Protein AF-A0A1H0LRS3-F1 (afdb_monomer_lite)

Organism: NCBI:txid1052260

Sequence (95 aa):
MTSPTARGGRAPLAQGDHVRVLAHADDPAGGNPAFGVVGEALPVGGLLVAQAGAGLGVFAPEDLQRVSPGDIPPDALADIHRRAGLPPPAPRPAP

pLDDT: mean 78.12, std 16.4, range [38.34, 93.88]

Secondary structure (DSSP, 8-state):
--------PPPPP-TT-EEEE-TTT--TTTT--SEEEEEEE-TTS-EEEEETTTEEEEE-GGGEEE--GGGS-HHHHHHHHHHTTPPPPPPPPP-

Radius of gyration: 15.09 Å; chains: 1; bounding box: 28×52×42 Å

Structure (mmCIF, N/CA/C/O backbone):
data_AF-A0A1H0LRS3-F1
#
_entry.id   AF-A0A1H0LRS3-F1
#
loop_
_atom_site.group_PDB
_atom_site.id
_atom_site.type_symbol
_atom_site.label_atom_id
_atom_site.label_alt_id
_atom_site.label_comp_id
_atom_site.label_asym_id
_atom_site.label_entity_id
_atom_site.label_seq_id
_atom_site.pdbx_PDB_ins_code
_atom_site.Cartn_x
_atom_site.Cartn_y
_atom_site.Cartn_z
_atom_site.occupancy
_atom_site.B_iso_or_equiv
_atom_site.auth_seq_id
_atom_site.auth_comp_id
_atom_site.auth_asym_id
_atom_site.auth_atom_id
_atom_site.pdbx_PDB_model_num
ATOM 1 N N . MET A 1 1 ? -1.957 -41.786 0.889 1.00 45.69 1 MET A N 1
ATOM 2 C CA . MET A 1 1 ? -1.444 -40.862 -0.143 1.00 45.69 1 MET A CA 1
ATOM 3 C C . MET A 1 1 ? -1.108 -39.560 0.556 1.00 45.69 1 MET A C 1
ATOM 5 O O . MET A 1 1 ? -1.970 -39.003 1.218 1.00 45.69 1 MET A O 1
ATOM 9 N N . THR A 1 2 ? 0.165 -39.192 0.550 1.00 42.03 2 THR A N 1
ATOM 10 C CA . THR A 1 2 ? 0.755 -38.099 1.330 1.00 42.03 2 THR A CA 1
ATOM 11 C C . THR A 1 2 ? 0.286 -36.726 0.854 1.00 42.03 2 THR A C 1
ATOM 13 O O . THR A 1 2 ? 0.269 -36.457 -0.345 1.00 42.03 2 THR A O 1
ATOM 16 N N . SER A 1 3 ? -0.058 -35.868 1.813 1.00 41.44 3 SER A N 1
ATOM 17 C CA . SER A 1 3 ? -0.324 -34.438 1.653 1.00 41.44 3 SER A CA 1
ATOM 18 C C . SER A 1 3 ? 0.810 -33.713 0.916 1.00 41.44 3 SER A C 1
ATOM 20 O O . SER A 1 3 ? 1.976 -34.001 1.199 1.00 41.44 3 SER A O 1
ATOM 22 N N . PRO A 1 4 ? 0.529 -32.696 0.083 1.00 48.22 4 PRO A N 1
ATOM 23 C CA . PRO A 1 4 ? 1.491 -31.643 -0.162 1.00 48.22 4 PRO A CA 1
ATOM 24 C C . PRO A 1 4 ? 1.293 -30.569 0.911 1.00 48.22 4 PRO A C 1
ATOM 26 O O . PRO A 1 4 ? 0.295 -29.853 0.949 1.00 48.22 4 PRO A O 1
ATOM 29 N N . THR A 1 5 ? 2.254 -30.493 1.821 1.00 44.44 5 THR A N 1
ATOM 30 C CA . THR A 1 5 ? 2.439 -29.401 2.771 1.00 44.44 5 THR A CA 1
ATOM 31 C C . THR A 1 5 ? 2.421 -28.077 2.008 1.00 44.44 5 THR A C 1
ATOM 33 O O . THR A 1 5 ? 3.297 -27.833 1.175 1.00 44.44 5 THR A O 1
ATOM 36 N N . ALA A 1 6 ? 1.425 -27.225 2.265 1.00 46.94 6 ALA A N 1
ATOM 37 C CA . ALA A 1 6 ? 1.436 -25.852 1.781 1.00 46.94 6 ALA A CA 1
ATOM 38 C C . ALA A 1 6 ? 2.657 -25.155 2.397 1.00 46.94 6 ALA A C 1
ATOM 40 O O . ALA A 1 6 ? 2.697 -24.838 3.585 1.00 46.94 6 ALA A O 1
ATOM 41 N N . ARG A 1 7 ? 3.695 -25.007 1.572 1.00 45.38 7 ARG A N 1
ATOM 42 C CA . ARG A 1 7 ? 4.882 -24.184 1.803 1.00 45.38 7 ARG A CA 1
ATOM 43 C C . ARG A 1 7 ? 4.382 -22.821 2.298 1.00 45.38 7 ARG A C 1
ATOM 45 O O . ARG A 1 7 ? 3.527 -22.259 1.628 1.00 45.38 7 ARG A O 1
ATOM 52 N N . GLY A 1 8 ? 4.841 -22.355 3.465 1.00 41.00 8 GLY A N 1
ATOM 53 C CA . GLY A 1 8 ? 4.306 -21.199 4.204 1.00 41.00 8 GLY A CA 1
ATOM 54 C C . GLY A 1 8 ? 4.076 -19.948 3.351 1.00 41.00 8 GLY A C 1
ATOM 55 O O . GLY A 1 8 ? 4.939 -19.079 3.259 1.00 41.00 8 GLY A O 1
ATOM 56 N N . GLY A 1 9 ? 2.915 -19.886 2.703 1.00 38.34 9 GLY A N 1
ATOM 57 C CA . GLY A 1 9 ? 2.567 -18.855 1.743 1.00 38.34 9 GLY A CA 1
ATOM 58 C C . GLY A 1 9 ? 2.086 -17.628 2.488 1.00 38.34 9 GLY A C 1
ATOM 59 O O . GLY A 1 9 ? 1.140 -17.712 3.273 1.00 38.34 9 GLY A O 1
ATOM 60 N N . ARG A 1 10 ? 2.725 -16.481 2.247 1.00 57.78 10 ARG A N 1
ATOM 61 C CA . ARG A 1 10 ? 2.119 -15.196 2.600 1.00 57.78 10 ARG A CA 1
ATOM 62 C C . ARG A 1 10 ? 0.727 -15.159 1.967 1.00 57.78 10 ARG A C 1
ATOM 64 O O . ARG A 1 10 ? 0.581 -15.468 0.786 1.00 57.78 10 ARG A O 1
ATOM 71 N N . ALA A 1 11 ? -0.283 -14.827 2.767 1.00 70.56 11 ALA A N 1
ATOM 72 C CA . ALA A 1 11 ? -1.628 -14.610 2.252 1.00 70.56 11 ALA A CA 1
ATOM 73 C C . ALA A 1 11 ? -1.578 -13.563 1.119 1.00 70.56 11 ALA A C 1
ATOM 75 O O . ALA A 1 11 ? -0.808 -12.604 1.241 1.00 70.56 11 ALA A O 1
ATOM 76 N N . PRO A 1 12 ? -2.365 -13.732 0.041 1.00 83.12 12 PRO A N 1
ATOM 77 C CA . PRO A 1 12 ? -2.386 -12.779 -1.063 1.00 83.12 12 PRO A CA 1
ATOM 78 C C . PRO A 1 12 ? -2.768 -11.386 -0.555 1.00 83.12 12 PRO A C 1
ATOM 80 O O . PRO A 1 12 ? -3.604 -11.262 0.346 1.00 83.12 12 PRO A O 1
ATOM 83 N N . LEU A 1 13 ? -2.131 -10.359 -1.120 1.00 90.38 13 LEU A N 1
ATOM 84 C CA . LEU A 1 13 ? -2.458 -8.962 -0.849 1.00 90.38 13 LEU A CA 1
ATOM 85 C C . LEU A 1 13 ? -3.819 -8.622 -1.460 1.00 90.38 13 LEU A C 1
ATOM 87 O O . LEU A 1 13 ? -4.136 -9.058 -2.567 1.00 90.38 13 LEU A O 1
ATOM 91 N N . ALA A 1 14 ? -4.612 -7.854 -0.728 1.00 89.75 14 ALA A N 1
ATOM 92 C CA . ALA A 1 14 ? -5.960 -7.459 -1.095 1.00 89.75 14 ALA A CA 1
ATOM 93 C C . ALA A 1 14 ? -6.119 -5.939 -1.014 1.00 89.75 14 ALA A C 1
ATOM 95 O O . ALA A 1 14 ? -5.346 -5.246 -0.353 1.00 89.75 14 ALA A O 1
ATOM 96 N N . GLN A 1 15 ? -7.155 -5.429 -1.676 1.00 91.75 15 GLN A N 1
ATOM 97 C CA . GLN A 1 15 ? -7.557 -4.030 -1.573 1.00 91.75 15 GLN A CA 1
ATOM 98 C C . GLN A 1 15 ? -7.709 -3.602 -0.107 1.00 91.75 15 GLN A C 1
ATOM 100 O O . GLN A 1 15 ? -8.345 -4.289 0.690 1.00 91.75 15 GLN A O 1
ATOM 105 N N . GLY A 1 16 ? -7.139 -2.446 0.228 1.00 90.81 16 GLY A N 1
ATOM 106 C CA . GLY A 1 16 ? -7.128 -1.882 1.575 1.00 90.81 16 GLY A CA 1
ATOM 107 C C . GLY A 1 16 ? -5.963 -2.345 2.450 1.00 90.81 16 GLY A C 1
ATOM 108 O O . GLY A 1 16 ? -5.778 -1.777 3.524 1.00 90.81 16 GLY A O 1
ATOM 109 N N . ASP A 1 17 ? -5.156 -3.316 2.012 1.00 93.81 17 ASP A N 1
ATOM 110 C CA . ASP A 1 17 ? -3.957 -3.704 2.750 1.00 93.81 17 ASP A CA 1
ATOM 111 C C . ASP A 1 17 ? -2.918 -2.588 2.738 1.00 93.81 17 ASP A C 1
ATOM 113 O O . ASP A 1 17 ? -2.533 -2.081 1.681 1.00 93.81 17 ASP A O 1
ATOM 117 N N . HIS A 1 18 ? -2.385 -2.269 3.913 1.00 93.88 18 HIS A N 1
ATOM 118 C CA . HIS A 1 18 ? -1.200 -1.436 4.010 1.00 93.88 18 HIS A CA 1
ATOM 119 C C . HIS A 1 18 ? 0.049 -2.251 3.712 1.00 93.88 18 HIS A C 1
ATOM 121 O O . HIS A 1 18 ? 0.238 -3.368 4.204 1.00 93.88 18 HIS A O 1
ATOM 127 N N . VAL A 1 19 ? 0.923 -1.670 2.903 1.00 93.38 19 VAL A N 1
ATOM 128 C CA . VAL A 1 19 ? 2.111 -2.340 2.394 1.00 93.38 19 VAL A CA 1
ATOM 129 C C . VAL A 1 19 ? 3.342 -1.473 2.553 1.00 93.38 19 VAL A C 1
ATOM 131 O O . VAL A 1 19 ? 3.279 -0.243 2.514 1.00 93.38 19 VAL A O 1
ATOM 134 N N . ARG A 1 20 ? 4.476 -2.147 2.712 1.00 91.56 20 ARG A N 1
ATOM 135 C CA . ARG A 1 20 ? 5.804 -1.587 2.557 1.00 91.56 20 ARG A CA 1
ATOM 136 C C . ARG A 1 20 ? 6.413 -2.082 1.246 1.00 91.56 20 ARG A C 1
ATOM 138 O O . ARG A 1 20 ? 6.408 -3.288 1.005 1.00 91.56 20 ARG A O 1
ATOM 145 N N . VAL A 1 21 ? 6.951 -1.176 0.438 1.00 88.62 21 VAL A N 1
ATOM 146 C CA . VAL A 1 21 ? 7.745 -1.508 -0.752 1.00 88.62 21 VAL A CA 1
ATOM 147 C C . VAL A 1 21 ? 9.115 -2.014 -0.298 1.00 88.62 21 VAL A C 1
ATOM 149 O O . VAL A 1 21 ? 9.751 -1.429 0.585 1.00 88.62 21 VAL A O 1
ATOM 152 N N . LEU A 1 22 ? 9.540 -3.155 -0.834 1.00 85.75 22 LEU A N 1
ATOM 153 C CA . LEU A 1 22 ? 10.827 -3.761 -0.510 1.00 85.75 22 LEU A CA 1
ATOM 154 C C . LEU A 1 22 ? 11.978 -2.983 -1.159 1.00 85.75 22 LEU A C 1
ATOM 156 O O . LEU A 1 22 ? 11.846 -2.451 -2.253 1.00 85.75 22 LEU A O 1
ATOM 160 N N . ALA A 1 23 ? 13.133 -2.953 -0.491 1.00 76.00 23 ALA A N 1
ATOM 161 C CA . ALA A 1 23 ? 14.258 -2.087 -0.858 1.00 76.00 23 ALA A CA 1
ATOM 162 C C . ALA A 1 23 ? 14.845 -2.344 -2.258 1.00 76.00 23 ALA A C 1
ATOM 164 O O . ALA A 1 23 ? 15.468 -1.453 -2.818 1.00 76.00 23 ALA A O 1
ATOM 165 N N . HIS A 1 24 ? 14.680 -3.544 -2.822 1.00 75.75 24 HIS A N 1
ATOM 166 C CA . HIS A 1 24 ? 15.137 -3.853 -4.183 1.00 75.75 24 HIS A CA 1
ATOM 167 C C . HIS A 1 24 ? 14.178 -3.350 -5.272 1.00 75.75 24 HIS A C 1
ATOM 169 O O . HIS A 1 24 ? 14.571 -3.286 -6.432 1.00 75.75 24 HIS A O 1
ATOM 175 N N . ALA A 1 25 ? 12.939 -3.030 -4.898 1.00 69.12 25 ALA A N 1
ATOM 176 C CA . ALA A 1 25 ? 11.908 -2.456 -5.760 1.00 69.12 25 ALA A CA 1
ATOM 177 C C . ALA A 1 25 ? 11.700 -0.953 -5.498 1.00 69.12 25 ALA A C 1
ATOM 179 O O . ALA A 1 25 ? 10.931 -0.295 -6.197 1.00 69.12 25 ALA A O 1
ATOM 180 N N . ASP A 1 26 ? 12.374 -0.418 -4.480 1.00 67.94 26 ASP A N 1
ATOM 181 C CA . ASP A 1 26 ? 12.443 1.006 -4.188 1.00 67.94 26 ASP A CA 1
ATOM 182 C C . ASP A 1 26 ? 13.499 1.634 -5.111 1.00 67.94 26 ASP A C 1
ATOM 184 O O . ASP A 1 26 ? 14.665 1.234 -5.085 1.00 67.94 26 ASP A O 1
ATOM 188 N N . ASP A 1 27 ? 13.089 2.570 -5.970 1.00 62.69 27 ASP A N 1
ATOM 189 C CA . ASP A 1 27 ? 14.027 3.363 -6.762 1.00 62.69 27 ASP A CA 1
ATOM 190 C C . ASP A 1 27 ? 14.527 4.536 -5.902 1.00 62.69 27 ASP A C 1
ATOM 192 O O . ASP A 1 27 ? 13.776 5.496 -5.675 1.00 62.69 27 ASP A O 1
ATOM 196 N N . PRO A 1 28 ? 15.797 4.522 -5.451 1.00 54.22 28 PRO A N 1
ATOM 197 C CA . PRO A 1 28 ? 16.342 5.579 -4.607 1.00 54.22 28 PRO A CA 1
ATOM 198 C C . PRO A 1 28 ? 16.384 6.945 -5.310 1.00 54.22 28 PRO A C 1
ATOM 200 O O . PRO A 1 28 ? 16.490 7.966 -4.631 1.00 54.22 28 PRO A O 1
ATOM 203 N N . ALA A 1 29 ? 16.285 6.996 -6.645 1.00 54.50 29 ALA A N 1
ATOM 204 C CA . ALA A 1 29 ? 16.189 8.248 -7.391 1.00 54.50 29 ALA A CA 1
ATOM 205 C C . ALA A 1 29 ? 14.779 8.870 -7.339 1.00 54.50 29 ALA A C 1
ATOM 207 O O . ALA A 1 29 ? 14.636 10.074 -7.558 1.00 54.50 29 ALA A O 1
ATOM 208 N N . GLY A 1 30 ? 13.748 8.074 -7.033 1.00 55.66 30 GLY A N 1
ATOM 209 C CA . GLY A 1 30 ? 12.345 8.494 -7.028 1.00 55.66 30 GLY A CA 1
ATOM 210 C C . GLY A 1 30 ? 11.875 9.149 -5.728 1.00 55.66 30 GLY A C 1
ATOM 211 O O . GLY A 1 30 ? 10.843 9.813 -5.729 1.00 55.66 30 GLY A O 1
ATOM 212 N N . GLY A 1 31 ? 12.610 8.992 -4.619 1.00 53.53 31 GLY A N 1
ATOM 213 C CA . GLY A 1 31 ? 12.261 9.604 -3.328 1.00 53.53 31 GLY A CA 1
ATOM 214 C C . GLY A 1 31 ? 10.906 9.159 -2.757 1.00 53.53 31 GLY A C 1
ATOM 215 O O . GLY A 1 31 ? 10.353 9.829 -1.882 1.00 53.53 31 GLY A O 1
ATOM 216 N N . ASN A 1 32 ? 10.353 8.050 -3.252 1.00 54.16 32 ASN A N 1
ATOM 217 C CA . ASN A 1 32 ? 9.047 7.566 -2.834 1.00 54.16 32 ASN A CA 1
ATOM 218 C C . ASN A 1 32 ? 9.171 6.960 -1.429 1.00 54.16 32 ASN A C 1
ATOM 220 O O . ASN A 1 32 ? 10.042 6.128 -1.193 1.00 54.16 32 ASN A O 1
ATOM 224 N N . PRO A 1 33 ? 8.331 7.343 -0.459 1.00 60.94 33 PRO A N 1
ATOM 225 C CA . PRO A 1 33 ? 8.335 6.691 0.835 1.00 60.94 33 PRO A CA 1
ATOM 226 C C . PRO A 1 33 ? 7.922 5.230 0.675 1.00 60.94 33 PRO A C 1
ATOM 228 O O . PRO A 1 33 ? 6.997 4.886 -0.063 1.00 60.94 33 PRO A O 1
ATOM 231 N N . ALA A 1 34 ? 8.585 4.381 1.453 1.00 81.88 34 ALA A N 1
ATOM 232 C CA . ALA A 1 34 ? 8.462 2.934 1.390 1.00 81.88 34 ALA A CA 1
ATOM 233 C C . ALA A 1 34 ? 7.069 2.388 1.759 1.00 81.88 34 ALA A C 1
ATOM 235 O O . ALA A 1 34 ? 6.956 1.185 1.924 1.00 81.88 34 ALA A O 1
ATOM 236 N N . PHE A 1 35 ? 6.023 3.205 1.933 1.00 90.56 35 PHE A N 1
ATOM 237 C CA . PHE A 1 35 ? 4.706 2.774 2.414 1.00 90.56 35 PHE A CA 1
ATOM 238 C C . PHE A 1 35 ? 3.564 3.208 1.491 1.00 90.56 35 PHE A C 1
ATOM 240 O O . PHE A 1 35 ? 3.576 4.304 0.926 1.00 90.56 35 PHE A O 1
ATOM 247 N N . GLY A 1 36 ? 2.535 2.368 1.409 1.00 92.38 36 GLY A N 1
ATOM 248 C CA . GLY A 1 36 ? 1.312 2.650 0.669 1.00 92.38 36 GLY A CA 1
ATOM 249 C C . GLY A 1 36 ? 0.132 1.785 1.099 1.00 92.38 36 GLY A C 1
ATOM 250 O O . GLY A 1 36 ? 0.237 0.980 2.026 1.00 92.38 36 GLY A O 1
ATOM 251 N N . VAL A 1 37 ? -0.996 1.955 0.413 1.00 93.81 37 VAL A N 1
ATOM 252 C CA . VAL A 1 37 ? -2.183 1.099 0.537 1.00 93.81 37 VAL A CA 1
ATOM 253 C C . VAL A 1 37 ? -2.548 0.513 -0.820 1.00 93.81 37 VAL A C 1
ATOM 255 O O . VAL A 1 37 ? -2.504 1.211 -1.836 1.00 93.81 37 VAL A O 1
ATOM 258 N N . VAL A 1 38 ? -2.892 -0.772 -0.844 1.00 93.50 38 VAL A N 1
ATOM 259 C CA . VAL A 1 38 ? -3.339 -1.462 -2.055 1.00 93.50 38 VAL A CA 1
ATOM 260 C C . VAL A 1 38 ? -4.716 -0.933 -2.452 1.00 93.50 38 VAL A C 1
ATOM 262 O O . VAL A 1 38 ? -5.667 -0.992 -1.674 1.00 93.50 38 VAL A O 1
ATOM 265 N N . GLY A 1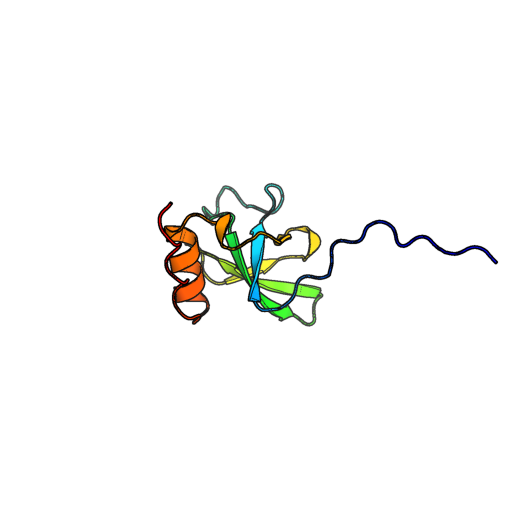 39 ? -4.815 -0.410 -3.668 1.00 89.88 39 GLY A N 1
ATOM 266 C CA . GLY A 1 39 ? -6.059 -0.007 -4.309 1.00 89.88 39 GLY A CA 1
ATOM 267 C C . GLY A 1 39 ? -6.726 -1.205 -4.966 1.00 89.88 39 GLY A C 1
ATOM 268 O O . GLY A 1 39 ? -7.557 -1.861 -4.357 1.00 89.88 39 GLY A O 1
ATOM 269 N N . GLU A 1 40 ? -6.350 -1.516 -6.200 1.00 89.00 40 GLU A N 1
ATOM 270 C CA . GLU A 1 40 ? -6.939 -2.618 -6.964 1.00 89.00 40 GLU A CA 1
ATOM 271 C C . GLU A 1 40 ? -5.872 -3.538 -7.562 1.00 89.00 40 GLU A C 1
ATOM 273 O O . GLU A 1 40 ? -4.722 -3.143 -7.774 1.00 89.00 40 GLU A O 1
ATOM 278 N N . ALA A 1 41 ? -6.268 -4.779 -7.843 1.00 89.44 41 ALA A N 1
ATOM 279 C CA . ALA A 1 41 ? -5.458 -5.704 -8.619 1.00 89.44 41 ALA A CA 1
ATOM 280 C C . ALA A 1 41 ? -5.687 -5.468 -10.114 1.00 89.44 41 ALA A C 1
ATOM 282 O O . ALA A 1 41 ? -6.824 -5.448 -10.584 1.00 89.44 41 ALA A O 1
ATOM 283 N N . LEU A 1 42 ? -4.600 -5.315 -10.866 1.00 88.00 42 LEU A N 1
ATOM 284 C CA . LEU A 1 42 ? -4.649 -5.089 -12.301 1.00 88.00 42 LEU A CA 1
ATOM 285 C C . LEU A 1 42 ? -4.702 -6.420 -13.070 1.00 88.00 42 LEU A C 1
ATOM 287 O O . LEU A 1 42 ? -4.083 -7.402 -12.650 1.00 88.00 42 LEU A O 1
ATOM 291 N N . PRO A 1 43 ? -5.336 -6.457 -14.259 1.00 81.62 43 PRO A N 1
ATOM 292 C CA . PRO A 1 43 ? -5.445 -7.672 -15.078 1.00 81.62 43 PRO A CA 1
ATOM 293 C C . PRO A 1 43 ? -4.097 -8.280 -15.495 1.00 81.62 43 PRO A C 1
ATOM 295 O O . PRO A 1 43 ? -4.024 -9.453 -15.845 1.00 81.62 43 PRO A O 1
ATOM 298 N N . VAL A 1 44 ? -3.033 -7.475 -15.470 1.00 82.38 44 VAL A N 1
ATOM 299 C CA . VAL A 1 44 ? -1.666 -7.853 -15.862 1.00 82.38 44 VAL A CA 1
ATOM 300 C C . VAL A 1 44 ? -0.837 -8.442 -14.711 1.00 82.38 44 VAL A C 1
ATOM 302 O O . VAL A 1 44 ? 0.354 -8.672 -14.883 1.00 82.38 44 VAL A O 1
ATOM 305 N N . GLY A 1 45 ? -1.444 -8.683 -13.541 1.00 81.25 45 GLY A N 1
ATOM 306 C CA . GLY A 1 45 ? -0.786 -9.314 -12.387 1.00 81.25 45 GLY A CA 1
ATOM 307 C C . GLY A 1 45 ? -0.092 -8.351 -11.417 1.00 81.25 45 GLY A C 1
ATOM 308 O O . GLY A 1 45 ? 0.527 -8.805 -10.460 1.00 81.25 45 GLY A O 1
ATOM 309 N N . GLY A 1 46 ? -0.207 -7.038 -11.637 1.00 90.38 46 GLY A N 1
ATOM 310 C CA . GLY A 1 46 ? 0.290 -6.003 -10.725 1.00 90.38 46 GLY A CA 1
ATOM 311 C C . GLY A 1 46 ? -0.774 -5.504 -9.746 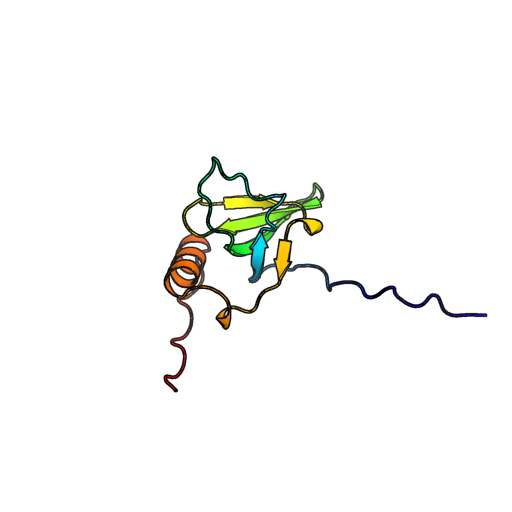1.00 90.38 46 GLY A C 1
ATOM 312 O O . GLY A 1 46 ? -1.971 -5.698 -9.950 1.00 90.38 46 GLY A O 1
ATOM 313 N N . LEU A 1 47 ? -0.334 -4.815 -8.700 1.00 92.12 47 LEU A N 1
ATOM 314 C CA . LEU A 1 47 ? -1.180 -4.133 -7.726 1.00 92.12 47 LEU A CA 1
ATOM 315 C C . LEU A 1 47 ? -1.002 -2.625 -7.860 1.00 92.12 47 LEU A C 1
ATOM 317 O O . LEU A 1 47 ? 0.124 -2.125 -7.848 1.00 92.12 47 LEU A O 1
ATOM 321 N N . LEU A 1 48 ? -2.117 -1.904 -7.957 1.00 91.75 48 LEU A N 1
ATOM 322 C CA . LEU A 1 48 ? -2.118 -0.454 -7.852 1.00 91.75 48 LEU A CA 1
ATOM 323 C C . LEU A 1 48 ? -1.984 -0.074 -6.376 1.00 91.75 48 LEU A C 1
ATOM 325 O O . LEU A 1 48 ? -2.777 -0.516 -5.546 1.00 91.75 48 LEU A O 1
ATOM 329 N N . VAL A 1 49 ? -0.995 0.747 -6.041 1.00 91.56 49 VAL A N 1
ATOM 330 C CA . VAL A 1 49 ? -0.700 1.165 -4.667 1.00 91.56 49 VAL A CA 1
ATOM 331 C C . VAL A 1 49 ? -0.690 2.685 -4.588 1.00 91.56 49 VAL A C 1
ATOM 333 O O . VAL A 1 49 ? 0.031 3.347 -5.333 1.00 91.56 49 VAL A O 1
ATOM 336 N N . ALA A 1 50 ? -1.465 3.244 -3.660 1.00 90.69 50 ALA A N 1
ATOM 337 C CA . ALA A 1 50 ? -1.397 4.661 -3.320 1.00 90.69 50 ALA A CA 1
ATOM 338 C C . ALA A 1 50 ? -0.334 4.872 -2.241 1.00 90.69 50 ALA A C 1
ATOM 340 O O . ALA A 1 50 ? -0.462 4.370 -1.124 1.00 90.69 50 ALA A O 1
ATOM 341 N N . GLN A 1 51 ? 0.724 5.600 -2.583 1.00 88.00 51 GLN A N 1
ATOM 342 C CA . GLN A 1 51 ? 1.878 5.835 -1.722 1.00 88.00 51 GLN A CA 1
ATOM 343 C C . GLN A 1 51 ? 1.838 7.242 -1.127 1.00 88.00 51 GLN A C 1
ATOM 345 O O . GLN A 1 51 ? 1.353 8.190 -1.757 1.00 88.00 51 GLN A O 1
ATOM 350 N N . ALA A 1 52 ? 2.408 7.399 0.071 1.00 79.75 52 ALA A N 1
ATOM 351 C CA . ALA A 1 52 ? 2.746 8.731 0.574 1.00 79.75 52 ALA A CA 1
ATOM 352 C C . ALA A 1 52 ? 3.719 9.415 -0.407 1.00 79.75 52 ALA A C 1
ATOM 354 O O . ALA A 1 52 ? 4.434 8.730 -1.126 1.00 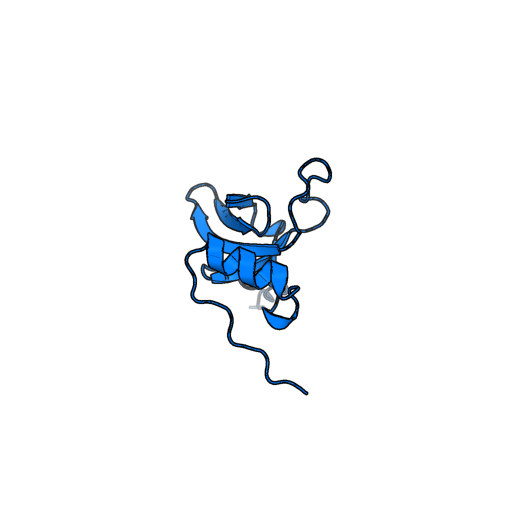79.75 52 ALA A O 1
ATOM 355 N N . GLY A 1 53 ? 3.758 10.746 -0.481 1.00 71.88 53 GLY A N 1
ATOM 356 C CA . GLY A 1 53 ? 4.728 11.523 -1.276 1.00 71.88 53 GLY A CA 1
ATOM 357 C C . GLY A 1 53 ? 4.588 11.444 -2.811 1.00 71.88 53 GLY A C 1
ATOM 358 O O . GLY A 1 53 ? 4.548 12.485 -3.464 1.00 71.88 53 GLY A O 1
ATOM 359 N N . ALA A 1 54 ? 4.423 10.244 -3.367 1.00 68.88 54 ALA A N 1
ATOM 360 C CA . ALA A 1 54 ? 4.655 9.879 -4.763 1.00 68.88 54 ALA A CA 1
ATOM 361 C C . ALA A 1 54 ? 3.410 9.858 -5.664 1.00 68.88 54 ALA A C 1
ATOM 363 O O . ALA A 1 54 ? 3.507 10.098 -6.863 1.00 68.88 54 ALA A O 1
ATOM 364 N N . GLY A 1 55 ? 2.223 9.582 -5.107 1.00 77.69 55 GLY A N 1
ATOM 365 C CA . GLY A 1 55 ? 1.009 9.340 -5.898 1.00 77.69 55 GLY A CA 1
ATOM 366 C C . GLY A 1 55 ? 0.658 7.853 -6.002 1.00 77.69 55 GLY A C 1
ATOM 367 O O . GLY A 1 55 ? 0.667 7.162 -4.987 1.00 77.69 55 GLY A O 1
ATOM 368 N N . LEU A 1 56 ? 0.280 7.387 -7.197 1.00 85.06 56 LEU A N 1
ATOM 369 C CA . LEU A 1 56 ? -0.076 5.989 -7.478 1.00 85.06 56 LEU A CA 1
ATOM 370 C C . LEU A 1 56 ? 1.075 5.285 -8.206 1.00 85.06 56 LEU A C 1
ATOM 372 O O . LEU A 1 56 ? 1.607 5.829 -9.172 1.00 85.06 56 LEU A O 1
ATOM 376 N N . GLY A 1 57 ? 1.408 4.068 -7.781 1.00 87.06 57 GLY A N 1
ATOM 377 C CA . GLY A 1 57 ? 2.395 3.202 -8.430 1.00 87.06 57 GLY A CA 1
ATOM 378 C C . GLY A 1 57 ? 1.842 1.802 -8.685 1.00 87.06 57 GLY A C 1
ATOM 379 O O . GLY A 1 57 ? 0.898 1.371 -8.024 1.00 87.06 57 GLY A O 1
ATOM 380 N N . VAL A 1 58 ? 2.421 1.094 -9.655 1.00 89.25 58 VAL A N 1
ATOM 381 C CA . VAL A 1 58 ? 2.090 -0.307 -9.953 1.00 89.25 58 VAL A CA 1
ATOM 382 C C . VAL A 1 58 ? 3.249 -1.185 -9.508 1.00 89.25 58 VAL A C 1
ATOM 384 O O . VAL A 1 58 ? 4.376 -0.970 -9.944 1.00 89.25 58 VAL A O 1
ATOM 387 N N . PHE A 1 59 ? 2.964 -2.174 -8.664 1.00 89.12 59 PHE A N 1
ATOM 388 C CA . PHE A 1 59 ? 3.972 -3.053 -8.071 1.00 89.12 59 PHE A CA 1
ATOM 389 C C . PHE A 1 59 ? 3.618 -4.521 -8.281 1.00 89.12 59 PHE A C 1
ATOM 391 O O . PHE A 1 59 ? 2.439 -4.886 -8.283 1.00 89.12 59 PHE A O 1
ATOM 398 N N . ALA A 1 60 ? 4.632 -5.373 -8.416 1.00 90.38 60 ALA A N 1
ATOM 399 C CA . ALA A 1 60 ? 4.421 -6.809 -8.320 1.00 90.38 60 ALA A CA 1
ATOM 400 C C . ALA A 1 60 ? 4.095 -7.184 -6.856 1.00 90.38 60 ALA A C 1
ATOM 402 O O . ALA A 1 60 ? 4.652 -6.581 -5.933 1.00 90.38 60 ALA A O 1
ATOM 403 N N . PRO A 1 61 ? 3.204 -8.158 -6.593 1.00 90.69 61 PRO A N 1
ATOM 404 C CA . PRO A 1 61 ? 2.871 -8.567 -5.226 1.00 90.69 61 PRO A CA 1
ATOM 405 C C . PRO A 1 61 ? 4.086 -8.985 -4.384 1.00 90.69 61 PRO A C 1
ATOM 407 O O . PRO A 1 61 ? 4.110 -8.748 -3.179 1.00 90.69 61 PRO A O 1
ATOM 410 N N . GLU A 1 62 ? 5.093 -9.598 -5.004 1.00 89.00 62 GLU A N 1
ATOM 411 C CA . GLU A 1 62 ? 6.342 -10.028 -4.370 1.00 89.00 62 GLU A CA 1
ATOM 412 C C . GLU A 1 62 ? 7.250 -8.874 -3.922 1.00 89.00 62 GLU A C 1
ATOM 414 O O . GLU A 1 62 ? 8.054 -9.065 -3.009 1.00 89.00 62 GLU A O 1
ATOM 419 N N . ASP A 1 63 ? 7.082 -7.682 -4.496 1.00 89.38 63 ASP A N 1
ATOM 420 C CA . ASP A 1 63 ? 7.817 -6.466 -4.126 1.00 89.38 63 ASP A CA 1
ATOM 421 C C . ASP A 1 63 ? 7.192 -5.743 -2.930 1.00 89.38 63 ASP A C 1
ATOM 423 O O . ASP A 1 63 ? 7.728 -4.751 -2.427 1.00 89.38 63 ASP A O 1
ATOM 427 N N . LEU A 1 64 ? 6.053 -6.245 -2.456 1.00 90.88 64 LEU A N 1
ATOM 428 C CA . LEU A 1 64 ? 5.273 -5.656 -1.389 1.00 90.88 64 LEU A CA 1
ATOM 429 C C . LEU A 1 64 ? 5.254 -6.564 -0.163 1.00 90.88 64 LEU A C 1
ATOM 431 O O . LEU A 1 64 ? 5.092 -7.785 -0.216 1.00 90.88 64 LEU A O 1
ATOM 435 N N . GLN A 1 65 ? 5.354 -5.936 0.997 1.00 91.88 65 GLN A N 1
ATOM 436 C CA . GLN A 1 65 ? 5.183 -6.593 2.278 1.00 91.88 65 GLN A CA 1
ATOM 437 C C . GLN A 1 65 ? 3.999 -5.982 3.015 1.00 91.88 65 GLN A C 1
ATOM 439 O O . GLN A 1 65 ? 4.029 -4.800 3.336 1.00 91.88 65 GLN A O 1
ATOM 444 N N . ARG A 1 66 ? 2.990 -6.795 3.353 1.00 93.56 66 ARG A N 1
ATOM 445 C CA . ARG A 1 66 ? 1.903 -6.361 4.243 1.00 93.56 66 ARG A CA 1
ATOM 446 C C . ARG A 1 66 ? 2.476 -5.902 5.587 1.00 93.56 66 ARG A C 1
ATOM 448 O O . ARG A 1 66 ? 3.305 -6.601 6.176 1.00 93.56 66 ARG A O 1
ATOM 455 N N . VAL A 1 67 ? 2.013 -4.755 6.064 1.00 93.00 67 VAL A N 1
ATOM 456 C CA . VAL A 1 67 ? 2.361 -4.174 7.368 1.00 93.00 67 VAL A CA 1
ATOM 457 C C . VAL A 1 67 ? 1.096 -3.757 8.107 1.00 93.00 67 VAL A C 1
ATOM 459 O O . VAL A 1 67 ? 0.045 -3.579 7.493 1.00 93.00 67 VAL A O 1
ATOM 462 N N . SER A 1 68 ? 1.182 -3.596 9.426 1.00 89.25 68 SER A N 1
ATOM 463 C CA . SER A 1 68 ? 0.062 -3.038 10.181 1.00 89.25 68 SER A CA 1
ATOM 464 C C . SER A 1 68 ? 0.069 -1.512 10.046 1.00 89.25 68 SER A C 1
ATOM 466 O O . SER A 1 68 ? 1.146 -0.915 10.048 1.00 89.25 68 SER A O 1
ATOM 468 N N . PRO A 1 69 ? -1.094 -0.834 10.036 1.00 87.94 69 PRO A N 1
ATOM 469 C CA . PRO A 1 69 ? -1.146 0.632 10.037 1.00 87.94 69 PRO A CA 1
ATOM 470 C C . PRO A 1 69 ? -0.347 1.271 11.185 1.00 87.94 69 PRO A C 1
ATOM 472 O O . PRO A 1 69 ? 0.200 2.358 11.035 1.00 87.94 69 PRO A O 1
ATOM 475 N N . GLY A 1 70 ? -0.253 0.591 12.335 1.00 87.00 70 GLY A N 1
ATOM 476 C CA . GLY A 1 70 ? 0.514 1.051 13.498 1.00 87.00 70 GLY A CA 1
ATOM 477 C C . GLY A 1 70 ? 2.033 1.095 13.292 1.00 87.00 70 GLY A C 1
ATOM 478 O O . GLY A 1 70 ? 2.703 1.859 13.993 1.00 87.00 70 GLY A O 1
ATOM 479 N N . ASP A 1 71 ? 2.547 0.334 12.321 1.00 87.38 71 ASP A N 1
ATOM 480 C CA . ASP A 1 71 ? 3.968 0.271 11.952 1.00 87.38 71 ASP A CA 1
ATOM 481 C C . ASP A 1 71 ? 4.368 1.404 10.990 1.00 87.38 71 ASP A C 1
ATOM 483 O O . ASP A 1 71 ? 5.550 1.614 10.716 1.00 87.38 71 ASP A O 1
ATOM 487 N N . ILE A 1 72 ? 3.384 2.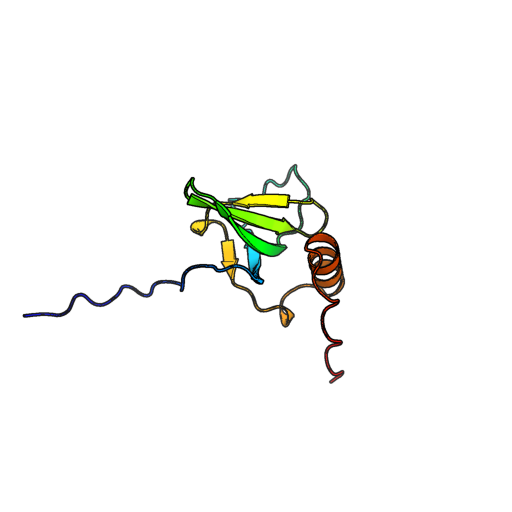137 10.462 1.00 88.56 72 ILE A N 1
ATOM 488 C CA . ILE A 1 72 ? 3.583 3.219 9.499 1.00 88.56 72 ILE A CA 1
ATOM 489 C C . ILE A 1 72 ? 3.737 4.536 10.269 1.00 88.56 72 ILE A C 1
ATOM 491 O O . ILE A 1 72 ? 2.955 4.809 11.191 1.00 88.56 72 ILE A O 1
ATOM 495 N N . PRO A 1 73 ? 4.720 5.384 9.909 1.00 88.94 73 PRO A N 1
ATOM 496 C CA . PRO A 1 73 ? 4.823 6.723 10.472 1.00 88.94 73 PRO A CA 1
ATOM 497 C C . PRO A 1 73 ? 3.493 7.480 10.322 1.00 88.94 73 PRO A C 1
ATOM 499 O O . PRO A 1 73 ? 2.894 7.433 9.245 1.00 88.94 73 PRO A O 1
ATOM 502 N N . PRO A 1 74 ? 3.014 8.178 11.367 1.00 88.12 74 PRO A N 1
ATOM 503 C CA . PRO A 1 74 ? 1.679 8.780 11.371 1.00 88.12 74 PRO A CA 1
ATOM 504 C C . PRO A 1 74 ? 1.466 9.765 10.215 1.00 88.12 74 PRO A C 1
ATOM 506 O O . PRO A 1 74 ? 0.413 9.731 9.582 1.00 88.12 74 PRO A O 1
ATOM 509 N N . ASP A 1 75 ? 2.480 10.566 9.880 1.00 87.56 75 ASP A N 1
ATOM 510 C CA . ASP A 1 75 ? 2.412 11.524 8.770 1.00 87.56 75 ASP A CA 1
ATOM 511 C C . ASP A 1 75 ? 2.300 10.822 7.409 1.00 87.56 75 ASP A C 1
ATOM 513 O O . ASP A 1 75 ? 1.519 11.231 6.549 1.00 87.56 75 ASP A O 1
ATOM 517 N N . ALA A 1 76 ? 3.027 9.714 7.227 1.00 88.56 76 ALA A N 1
ATOM 518 C CA . ALA A 1 76 ? 2.945 8.906 6.015 1.00 88.56 76 ALA A CA 1
ATOM 519 C C . ALA A 1 76 ? 1.581 8.213 5.902 1.00 88.56 76 ALA A C 1
ATOM 521 O O . ALA A 1 76 ? 0.977 8.216 4.833 1.00 88.56 76 ALA A O 1
ATOM 522 N N . LEU A 1 77 ? 1.058 7.666 7.004 1.00 90.00 77 LEU A N 1
ATOM 523 C CA . LEU A 1 77 ? -0.261 7.036 7.037 1.00 90.00 77 LEU A CA 1
ATOM 524 C C . LEU A 1 77 ? -1.376 8.037 6.698 1.00 90.00 77 LEU A C 1
ATOM 526 O O . LEU A 1 77 ? -2.265 7.725 5.904 1.00 90.00 77 LEU A O 1
ATOM 530 N N . ALA A 1 78 ? -1.311 9.244 7.262 1.00 88.88 78 ALA A N 1
ATOM 531 C CA . ALA A 1 78 ? -2.250 10.316 6.956 1.00 88.88 78 ALA A CA 1
ATOM 532 C C . ALA A 1 78 ? -2.188 10.720 5.474 1.00 88.88 78 ALA A C 1
ATOM 534 O O . ALA A 1 78 ? -3.234 10.879 4.839 1.00 88.88 78 ALA A O 1
ATOM 535 N N . ASP A 1 79 ? -0.987 10.833 4.896 1.00 88.50 79 ASP A N 1
ATOM 536 C CA . ASP A 1 79 ? -0.834 11.156 3.476 1.00 88.50 79 ASP A CA 1
ATOM 537 C C . ASP A 1 79 ? -1.361 10.041 2.559 1.00 88.50 79 ASP A C 1
ATOM 539 O O . ASP A 1 79 ? -2.078 10.326 1.598 1.00 88.50 79 ASP A O 1
ATOM 543 N N . ILE A 1 80 ? -1.083 8.772 2.885 1.00 90.19 80 ILE A N 1
ATOM 544 C CA . ILE A 1 80 ? -1.625 7.601 2.176 1.00 90.19 80 ILE A CA 1
ATOM 545 C C . ILE A 1 80 ? -3.153 7.649 2.172 1.00 90.19 80 ILE A C 1
ATOM 547 O O . ILE A 1 80 ? -3.766 7.542 1.111 1.00 90.19 80 ILE A O 1
ATOM 551 N N . HIS A 1 81 ? -3.778 7.854 3.335 1.00 90.69 81 HIS A N 1
ATOM 552 C CA . HIS A 1 81 ? -5.236 7.888 3.450 1.00 90.69 81 HIS A CA 1
ATOM 553 C C . HIS A 1 81 ? -5.842 9.038 2.642 1.00 90.69 81 HIS A C 1
ATOM 555 O O . HIS A 1 81 ? -6.781 8.824 1.877 1.00 90.69 81 HIS A O 1
ATOM 561 N N . ARG A 1 82 ? -5.256 10.239 2.739 1.00 88.19 82 ARG A N 1
ATOM 562 C CA . ARG A 1 82 ? -5.671 11.410 1.959 1.00 88.19 82 ARG A CA 1
ATOM 563 C C . ARG A 1 82 ? -5.647 11.129 0.457 1.00 88.19 82 ARG A C 1
ATOM 565 O O . ARG A 1 82 ? -6.584 11.494 -0.247 1.00 88.19 82 ARG A O 1
ATOM 572 N N . ARG A 1 83 ? -4.586 10.490 -0.038 1.00 84.56 83 ARG A N 1
ATOM 573 C CA . ARG A 1 83 ? -4.411 10.184 -1.468 1.00 84.56 83 ARG A CA 1
ATOM 574 C C . ARG A 1 83 ? -5.313 9.055 -1.946 1.00 84.56 83 ARG A C 1
ATOM 576 O O . ARG A 1 83 ? -5.823 9.122 -3.057 1.00 84.56 83 ARG A O 1
ATOM 583 N N . ALA A 1 84 ? -5.527 8.049 -1.109 1.00 86.62 84 ALA A N 1
ATOM 584 C CA . ALA A 1 84 ? -6.397 6.920 -1.408 1.00 86.62 84 ALA A CA 1
ATOM 585 C C . ALA A 1 84 ? -7.896 7.249 -1.260 1.00 86.62 84 ALA A C 1
ATOM 587 O O . ALA A 1 84 ? -8.732 6.379 -1.490 1.00 86.62 84 ALA A O 1
ATOM 588 N N . GLY A 1 85 ? -8.252 8.474 -0.848 1.00 85.38 85 GLY A N 1
ATOM 589 C CA . GLY A 1 85 ? -9.640 8.845 -0.564 1.00 85.38 85 GLY A CA 1
ATOM 590 C C . GLY A 1 85 ? -10.232 8.087 0.631 1.00 85.38 85 GLY A C 1
ATOM 591 O O . GLY A 1 85 ? -11.447 7.929 0.721 1.00 85.38 85 GLY A O 1
ATOM 592 N N . LEU A 1 86 ? -9.379 7.595 1.532 1.00 84.06 86 LEU A N 1
ATOM 593 C CA . LEU A 1 86 ? -9.773 6.861 2.730 1.00 84.06 86 LEU A CA 1
ATOM 594 C C . LEU A 1 86 ? -10.037 7.830 3.892 1.00 84.06 86 LEU A C 1
ATOM 596 O O . LEU A 1 86 ? -9.422 8.900 3.963 1.00 84.06 86 LEU A O 1
ATOM 600 N N . PRO A 1 87 ? -10.919 7.466 4.841 1.00 81.88 87 PRO A N 1
ATOM 601 C CA . PRO A 1 87 ? -11.116 8.257 6.049 1.00 81.88 87 PRO A CA 1
ATOM 602 C C . PRO A 1 87 ? -9.798 8.389 6.824 1.00 81.88 87 PRO A C 1
ATOM 604 O O . PRO A 1 87 ? -8.989 7.458 6.802 1.00 81.88 87 PRO A O 1
ATOM 607 N N . PRO A 1 88 ? -9.564 9.510 7.528 1.00 74.75 88 PRO A N 1
ATOM 608 C CA . PRO A 1 88 ? -8.344 9.694 8.305 1.00 74.75 88 PRO A CA 1
ATOM 609 C C . PRO A 1 88 ? -8.163 8.548 9.315 1.00 74.75 88 PRO A C 1
ATOM 611 O O . PRO A 1 88 ? -9.153 8.062 9.872 1.00 74.75 88 PRO A O 1
ATOM 614 N N . PRO A 1 89 ? -6.919 8.084 9.541 1.00 74.25 89 PRO A N 1
ATOM 615 C CA . PRO A 1 89 ? -6.662 6.990 10.466 1.00 74.25 89 PRO A CA 1
ATOM 616 C C . PRO A 1 89 ? -7.138 7.378 11.870 1.00 74.25 89 PRO A C 1
ATOM 618 O O . PRO A 1 89 ? -6.950 8.517 12.302 1.00 74.25 89 PRO A O 1
ATOM 621 N N . ALA A 1 90 ? -7.768 6.436 12.579 1.00 72.50 90 ALA A N 1
ATOM 622 C CA . ALA A 1 90 ? -8.221 6.687 13.941 1.00 72.50 90 ALA A CA 1
ATOM 623 C C . ALA A 1 90 ? -7.030 7.136 14.809 1.00 72.50 90 ALA A C 1
ATOM 625 O O . ALA A 1 90 ? -5.942 6.558 14.690 1.00 72.50 90 ALA A O 1
ATOM 626 N N . PRO A 1 91 ? -7.204 8.151 15.675 1.00 60.03 91 PRO A N 1
ATOM 627 C CA . PRO A 1 91 ? -6.146 8.561 16.583 1.00 60.03 91 PRO A CA 1
ATOM 628 C C . PRO A 1 91 ? -5.748 7.357 17.440 1.00 60.03 91 PRO A C 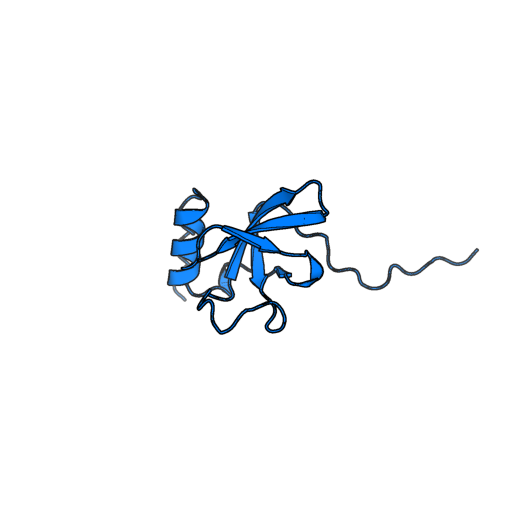1
ATOM 630 O O . PRO A 1 91 ? -6.604 6.701 18.038 1.00 60.03 91 PRO A O 1
ATOM 633 N N . ARG A 1 92 ? -4.448 7.039 17.474 1.00 59.19 92 ARG A N 1
ATOM 634 C CA . ARG A 1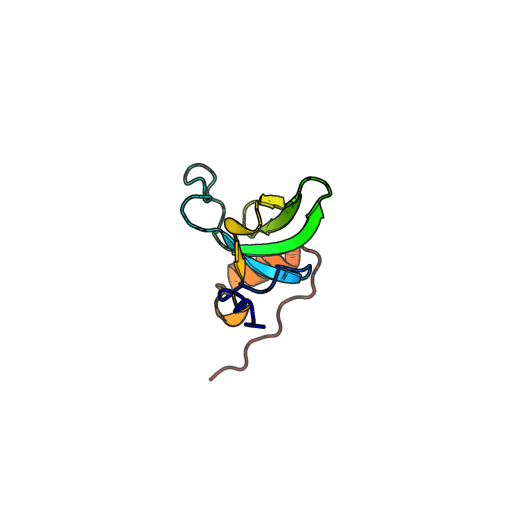 92 ? -3.944 6.013 18.392 1.00 59.19 92 ARG A CA 1
ATOM 635 C C . ARG A 1 92 ? -4.312 6.437 19.820 1.00 59.19 92 ARG A C 1
ATOM 637 O O . ARG A 1 92 ? -4.076 7.600 20.154 1.00 59.19 92 ARG A O 1
ATOM 644 N N . PRO A 1 93 ? -4.860 5.540 20.660 1.00 49.50 93 PRO A N 1
ATOM 645 C CA . PRO A 1 93 ? -4.968 5.831 22.080 1.00 49.50 93 PRO A CA 1
ATOM 646 C C . PRO A 1 93 ? -3.561 6.125 22.610 1.00 49.50 93 PRO A C 1
ATOM 648 O O . PRO A 1 93 ? -2.619 5.382 22.321 1.00 49.50 93 PRO A O 1
ATOM 651 N N . ALA A 1 94 ? -3.414 7.256 23.301 1.00 47.97 94 ALA A N 1
ATOM 652 C CA . ALA A 1 94 ? -2.171 7.586 23.984 1.00 47.97 94 ALA A CA 1
ATOM 653 C C . ALA A 1 94 ? -1.872 6.495 25.033 1.00 47.97 94 ALA A C 1
ATOM 655 O O . ALA A 1 94 ? -2.827 5.986 25.631 1.00 47.97 94 ALA A O 1
ATOM 656 N N . PRO A 1 95 ? -0.598 6.100 25.210 1.00 55.97 95 PRO A N 1
ATOM 657 C CA . PRO A 1 95 ? -0.208 5.187 26.280 1.00 55.97 95 PRO A CA 1
ATOM 658 C C . PRO A 1 95 ? -0.518 5.760 27.667 1.00 55.97 95 PRO A C 1
ATOM 660 O O . PRO A 1 95 ? -0.494 7.005 27.818 1.00 55.97 95 PRO A O 1
#

Foldseek 3Di:
DDDDDPDPDDDFADFFFKKFFAPVRDDPVQPFHRIWTFHDQDPVQWTWTQWAPRAIDTHHRVRIDGDDLVVDDQVRSQRRCVRSVHDRDDPDPDD